Protein AF-A0A8T5KS08-F1 (afdb_monomer_lite)

Sequence (107 aa):
MDGLDKLGEEDYILFDGFKIVLFGWYGGEWNGDVSFGNTPKEVVLNMSRGSWSPEENGNPTEYMAGVQYRSFQEHTSLYHDEESFLQLLIKDDSLKIYKWEWEPEHK

pLDDT: mean 86.85, std 11.34, range [49.25, 97.94]

Secondary structure (DSSP, 8-state):
--SGGG--HHHHHHHHT-SEEEEEEETTEEEEEEEEESSHHHHHHHHHHT-SSTTTTT-HHHHHHHHHHHHH---S---SSHHHHHHHHHHTTSEEEEEE-------

Foldseek 3Di:
DQPCVPDDPVNVVVQVVFQWKKFFDDPNHGPPDIFTHNDLVRRLQSVQCPDPDPVSRSPSVVVLQVVCCVPPVDNDDPDPDSVRSVVVCCVVVRIPTPHHRHDDDDD

Radius of gyration: 13.94 Å; chains: 1; bounding box: 32×42×36 Å

Structure (mmCIF, N/CA/C/O backbone):
data_AF-A0A8T5KS08-F1
#
_entry.id   AF-A0A8T5KS08-F1
#
loop_
_atom_site.group_PDB
_atom_site.id
_atom_site.type_symbol
_atom_site.label_atom_id
_atom_site.label_alt_id
_atom_site.label_comp_id
_atom_site.label_asym_id
_atom_site.label_entity_id
_atom_site.label_seq_id
_atom_site.pdbx_PDB_ins_code
_atom_site.Cartn_x
_atom_site.Cartn_y
_atom_site.Cartn_z
_atom_site.occupancy
_atom_site.B_iso_or_equiv
_atom_site.auth_seq_id
_atom_site.auth_comp_id
_atom_site.auth_asym_id
_atom_site.auth_atom_id
_atom_site.pdbx_PDB_model_num
ATOM 1 N N . MET A 1 1 ? -3.882 -13.620 -19.370 1.00 51.69 1 MET A N 1
ATOM 2 C CA . MET A 1 1 ? -3.631 -14.470 -18.192 1.00 51.69 1 MET A CA 1
ATOM 3 C C . MET A 1 1 ? -3.202 -13.499 -17.116 1.00 51.69 1 MET A C 1
ATOM 5 O O . MET A 1 1 ? -2.324 -12.701 -17.399 1.00 51.69 1 MET A O 1
ATOM 9 N N . ASP A 1 2 ? -3.922 -13.427 -16.002 1.00 64.62 2 ASP A N 1
ATOM 10 C CA . ASP A 1 2 ? -3.768 -12.379 -14.978 1.00 64.62 2 ASP A CA 1
ATOM 11 C C . ASP A 1 2 ? -2.568 -12.608 -14.041 1.00 64.62 2 ASP A C 1
ATOM 13 O O . ASP A 1 2 ? -2.341 -11.803 -13.145 1.00 64.62 2 ASP A O 1
ATOM 17 N N . GLY A 1 3 ? -1.780 -13.663 -14.282 1.00 63.22 3 GLY A N 1
ATOM 18 C CA . GLY A 1 3 ? -0.529 -13.979 -13.595 1.00 63.22 3 GLY A CA 1
ATOM 19 C C . GLY A 1 3 ? -0.714 -14.729 -12.277 1.00 63.22 3 GLY A C 1
ATOM 20 O O . GLY A 1 3 ? 0.265 -15.251 -11.747 1.00 63.22 3 GLY A O 1
ATOM 21 N N . LEU A 1 4 ? -1.945 -14.815 -11.763 1.00 71.38 4 LEU A N 1
ATOM 22 C CA . LEU A 1 4 ? -2.265 -15.450 -10.480 1.00 71.38 4 LEU A CA 1
ATOM 23 C C . LEU A 1 4 ? -2.057 -16.968 -10.490 1.00 71.38 4 LEU A C 1
ATOM 25 O O . LEU A 1 4 ? -1.961 -17.586 -9.437 1.00 71.38 4 LEU A O 1
ATOM 29 N N . ASP A 1 5 ? -1.916 -17.560 -11.675 1.00 74.81 5 ASP A N 1
ATOM 30 C CA . ASP A 1 5 ? -1.541 -18.955 -11.893 1.00 74.81 5 ASP A CA 1
ATOM 31 C C . ASP A 1 5 ? -0.150 -19.319 -11.342 1.00 74.81 5 ASP A C 1
ATOM 33 O O . ASP A 1 5 ? 0.175 -20.502 -11.244 1.00 74.81 5 ASP A O 1
ATOM 37 N N . LYS A 1 6 ? 0.665 -18.325 -10.959 1.00 75.38 6 LYS A N 1
ATOM 38 C CA . LYS A 1 6 ? 1.979 -18.537 -10.333 1.00 75.38 6 LYS A CA 1
ATOM 39 C C . LYS A 1 6 ? 1.925 -18.681 -8.806 1.00 75.38 6 LYS A C 1
ATOM 41 O O . LYS A 1 6 ? 2.966 -18.967 -8.221 1.00 75.38 6 LYS A O 1
ATOM 46 N N . LEU A 1 7 ? 0.771 -18.458 -8.171 1.00 81.25 7 LEU A N 1
ATOM 47 C CA . LEU A 1 7 ? 0.615 -18.610 -6.721 1.00 81.25 7 LEU A CA 1
ATOM 48 C C . LEU A 1 7 ? 0.530 -20.093 -6.337 1.00 81.25 7 LEU A C 1
ATOM 50 O O . LEU A 1 7 ? -0.198 -20.872 -6.957 1.00 81.25 7 LEU A O 1
ATOM 54 N N . GLY A 1 8 ? 1.281 -20.482 -5.309 1.00 84.75 8 GLY A N 1
ATOM 55 C CA . GLY A 1 8 ? 1.237 -21.814 -4.713 1.00 84.75 8 GLY A CA 1
ATOM 56 C C . GLY A 1 8 ? 0.259 -21.893 -3.539 1.00 84.75 8 GLY A C 1
ATOM 57 O O . GLY A 1 8 ? -0.184 -20.882 -3.004 1.00 84.75 8 GLY A O 1
ATOM 58 N N . GLU A 1 9 ? -0.053 -23.110 -3.089 1.00 83.69 9 GLU A N 1
ATOM 59 C CA . GLU A 1 9 ? -0.921 -23.350 -1.920 1.00 83.69 9 GLU A CA 1
ATOM 60 C C . GLU A 1 9 ? -0.429 -22.617 -0.654 1.00 83.69 9 GLU A C 1
ATOM 62 O O . GLU A 1 9 ? -1.232 -22.091 0.115 1.00 83.69 9 GLU A O 1
ATOM 67 N N . GLU A 1 10 ? 0.891 -22.513 -0.476 1.00 84.06 10 GLU A N 1
ATOM 68 C CA . GLU A 1 10 ? 1.518 -21.810 0.651 1.00 84.06 10 GLU A CA 1
ATOM 69 C C . GLU A 1 10 ? 1.202 -20.305 0.671 1.00 84.06 10 GLU A C 1
ATOM 71 O O . GLU A 1 10 ? 1.015 -19.736 1.748 1.00 84.06 10 GLU A O 1
ATOM 76 N N . ASP A 1 11 ? 1.076 -19.672 -0.501 1.00 84.19 11 ASP A N 1
ATOM 77 C CA . ASP A 1 11 ? 0.732 -18.252 -0.612 1.00 84.19 11 ASP A CA 1
ATOM 78 C C . ASP A 1 11 ? -0.700 -18.004 -0.125 1.00 84.19 11 ASP A C 1
ATOM 80 O O . ASP A 1 11 ? -0.955 -17.083 0.651 1.00 84.19 11 ASP A O 1
ATOM 84 N N . TYR A 1 12 ? -1.637 -18.880 -0.499 1.00 82.31 12 TYR A N 1
ATOM 85 C CA . TYR A 1 12 ? -3.027 -18.793 -0.046 1.00 82.31 12 TYR A CA 1
ATOM 86 C C . TYR A 1 12 ? -3.150 -18.959 1.475 1.00 82.31 12 TYR A C 1
ATOM 88 O O . TYR A 1 12 ? -3.873 -18.195 2.115 1.00 82.31 12 TYR A O 1
ATOM 96 N N . ILE A 1 13 ? -2.392 -19.890 2.068 1.00 85.31 13 ILE A N 1
ATOM 97 C CA . ILE A 1 13 ? -2.346 -20.079 3.528 1.00 85.31 13 ILE A CA 1
ATOM 98 C C . ILE A 1 13 ? -1.806 -18.823 4.226 1.00 85.31 13 ILE A C 1
ATOM 100 O O . ILE A 1 13 ? -2.323 -18.425 5.272 1.00 85.31 13 ILE A O 1
ATOM 104 N N . LEU A 1 14 ? -0.783 -18.175 3.657 1.00 85.88 14 LEU A N 1
ATOM 105 C CA . LEU A 1 14 ? -0.273 -16.907 4.178 1.00 85.88 14 LEU A CA 1
ATOM 106 C C . LEU A 1 14 ? -1.356 -15.818 4.142 1.00 85.88 14 LEU A C 1
ATOM 108 O O . LEU A 1 14 ? -1.530 -15.096 5.125 1.00 85.88 14 LEU A O 1
ATOM 112 N N . PHE A 1 15 ? -2.098 -15.708 3.037 1.00 90.06 15 PHE A N 1
ATOM 113 C CA . PHE A 1 15 ? -3.133 -14.686 2.842 1.00 90.06 15 PHE A CA 1
ATOM 114 C C . PHE A 1 15 ? -4.310 -14.826 3.812 1.00 90.06 15 PHE A C 1
ATOM 116 O O . PHE A 1 15 ? -4.881 -13.817 4.236 1.00 90.06 15 PHE A O 1
ATOM 123 N N . ASP A 1 16 ? -4.642 -16.048 4.229 1.00 89.62 16 ASP A N 1
ATOM 124 C CA . ASP A 1 16 ? -5.681 -16.293 5.234 1.00 89.62 16 ASP A CA 1
ATOM 125 C C . ASP A 1 16 ? -5.351 -15.666 6.597 1.00 89.62 16 ASP A C 1
ATOM 127 O O . ASP A 1 16 ? -6.261 -15.275 7.331 1.00 89.62 16 ASP A O 1
ATOM 131 N N . GLY A 1 17 ? -4.063 -15.486 6.908 1.00 93.69 17 GLY A N 1
ATOM 132 C CA . GLY A 1 17 ? -3.593 -14.842 8.136 1.00 93.69 17 GLY A CA 1
ATOM 133 C C . GLY A 1 17 ? -3.802 -13.324 8.203 1.00 93.69 17 GLY A C 1
ATOM 134 O O . GLY A 1 17 ? -3.561 -12.735 9.259 1.00 93.69 17 GLY A O 1
ATOM 135 N N . PHE A 1 18 ? -4.243 -12.684 7.113 1.00 96.06 18 PHE A N 1
ATOM 136 C CA . PHE A 1 18 ? -4.397 -11.231 7.023 1.00 96.06 18 PHE A CA 1
ATOM 137 C C . PHE A 1 18 ? -5.815 -10.821 6.630 1.00 96.06 18 PHE A C 1
ATOM 139 O O . PHE A 1 18 ? -6.483 -11.497 5.848 1.00 96.06 18 PHE A O 1
ATOM 146 N N . LYS A 1 19 ? -6.278 -9.680 7.152 1.00 96.94 19 LYS A N 1
ATOM 147 C CA . LYS A 1 19 ? -7.585 -9.102 6.785 1.00 96.94 19 LYS A CA 1
ATOM 148 C C . LYS A 1 19 ? -7.567 -8.367 5.447 1.00 96.94 19 LYS A C 1
ATOM 150 O O . LYS A 1 19 ? -8.603 -8.266 4.797 1.00 96.94 19 LYS A O 1
ATOM 155 N N . ILE A 1 20 ? -6.422 -7.820 5.053 1.00 97.94 20 ILE A N 1
ATOM 156 C CA . ILE A 1 20 ? -6.247 -7.059 3.816 1.00 97.94 20 ILE A CA 1
ATOM 157 C C . ILE A 1 20 ? -5.118 -7.699 3.016 1.00 97.94 20 ILE A C 1
ATOM 159 O O . ILE A 1 20 ? -4.026 -7.905 3.549 1.00 97.94 20 ILE A O 1
ATOM 163 N N . VAL A 1 21 ? -5.384 -7.995 1.744 1.00 96.56 21 VAL A N 1
ATOM 164 C CA . VAL A 1 21 ? -4.417 -8.523 0.776 1.00 96.56 21 VAL A CA 1
ATOM 165 C C . VAL A 1 21 ? -4.679 -7.868 -0.580 1.00 96.56 21 VAL A C 1
ATOM 167 O O . VAL A 1 21 ? -5.785 -7.953 -1.127 1.00 96.56 21 VAL A O 1
ATOM 170 N N . LEU A 1 22 ? -3.655 -7.210 -1.114 1.00 96.19 22 LEU A N 1
ATOM 171 C CA . LEU A 1 22 ? -3.679 -6.436 -2.350 1.00 96.19 22 LEU A CA 1
ATOM 172 C C . LEU A 1 22 ? -2.586 -6.936 -3.297 1.00 96.19 22 LEU A C 1
ATOM 174 O O . LEU A 1 22 ? -1.472 -7.227 -2.863 1.00 96.19 22 LEU A O 1
ATOM 178 N N . PHE A 1 23 ? -2.891 -7.006 -4.588 1.00 94.38 23 PHE A N 1
ATOM 179 C CA . PHE A 1 23 ? -1.947 -7.408 -5.631 1.00 94.38 23 PHE A CA 1
ATOM 180 C C . PHE A 1 23 ? -1.506 -6.207 -6.459 1.00 94.38 23 PHE A C 1
ATOM 182 O O . PHE A 1 23 ? -2.352 -5.453 -6.940 1.00 94.38 23 PHE A O 1
ATOM 189 N N . GLY A 1 24 ? -0.196 -6.060 -6.657 1.00 92.69 24 GLY A N 1
ATOM 190 C CA . GLY A 1 24 ? 0.388 -5.018 -7.497 1.00 92.69 24 GLY A CA 1
ATOM 191 C C . GLY A 1 24 ? 0.058 -5.222 -8.969 1.00 92.69 24 GLY A C 1
ATOM 192 O O . GLY A 1 24 ? 0.186 -6.321 -9.509 1.00 92.69 24 GLY A O 1
ATOM 193 N N . TRP A 1 25 ? -0.398 -4.169 -9.634 1.00 90.81 25 TRP A N 1
ATOM 194 C CA . TRP A 1 25 ? -0.773 -4.213 -11.041 1.00 90.81 25 TRP A CA 1
ATOM 195 C C . TRP A 1 25 ? -0.035 -3.141 -11.830 1.00 90.81 25 TRP A C 1
ATOM 197 O O . TRP A 1 25 ? 0.110 -2.000 -11.399 1.00 90.81 25 TRP A O 1
ATOM 207 N N . TYR A 1 26 ? 0.445 -3.522 -13.010 1.00 85.00 26 TYR A N 1
ATOM 208 C CA . TYR A 1 26 ? 1.098 -2.611 -13.940 1.00 85.00 26 TYR A CA 1
ATOM 209 C C . TYR A 1 26 ? 0.780 -3.036 -15.369 1.00 85.00 26 TYR A C 1
ATOM 211 O O . TYR A 1 26 ? 0.843 -4.215 -15.693 1.00 85.00 26 TYR A O 1
ATOM 219 N N . GLY A 1 27 ? 0.398 -2.094 -16.235 1.00 84.25 27 GLY A N 1
ATOM 220 C CA . GLY A 1 27 ? 0.146 -2.397 -17.650 1.00 84.25 27 GLY A CA 1
ATOM 221 C C . GLY A 1 27 ? -0.989 -3.399 -17.913 1.00 84.25 27 GLY A C 1
ATOM 222 O O . GLY A 1 27 ? -1.029 -3.999 -18.984 1.00 84.25 27 GLY A O 1
ATOM 223 N N . GLY A 1 28 ? -1.917 -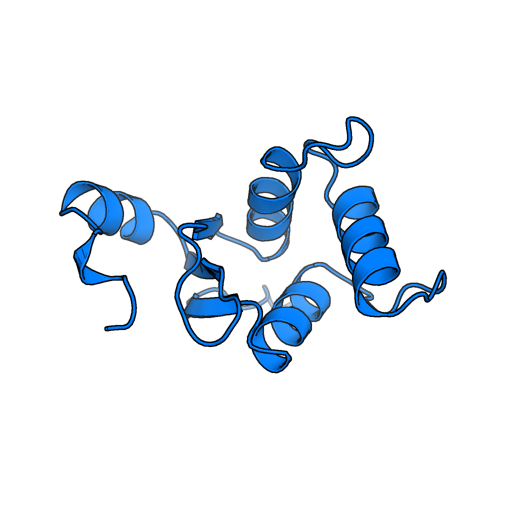3.582 -16.967 1.00 84.25 28 GLY A N 1
ATOM 224 C CA . GLY A 1 28 ? -3.019 -4.538 -17.104 1.00 84.25 28 GLY A CA 1
ATOM 225 C C . GLY A 1 28 ? -2.655 -5.987 -16.755 1.00 84.25 28 GLY A C 1
ATOM 226 O O . GLY A 1 28 ? -3.412 -6.896 -17.102 1.00 84.25 28 GLY A O 1
ATOM 227 N N . GLU A 1 29 ? -1.540 -6.206 -16.060 1.00 88.75 29 GLU A N 1
ATOM 228 C CA . GLU A 1 29 ? -1.118 -7.510 -15.551 1.00 88.75 29 GLU A CA 1
ATOM 229 C C . GLU A 1 29 ? -0.641 -7.428 -14.094 1.00 88.75 29 GLU A C 1
ATOM 231 O O . GLU A 1 29 ? -0.238 -6.366 -13.611 1.00 88.75 29 GLU A O 1
ATOM 236 N N . TRP A 1 30 ? -0.700 -8.560 -13.386 1.00 89.50 30 TRP A N 1
ATOM 237 C CA . TRP A 1 30 ? -0.094 -8.680 -12.063 1.00 89.50 30 TRP A CA 1
ATOM 238 C C . TRP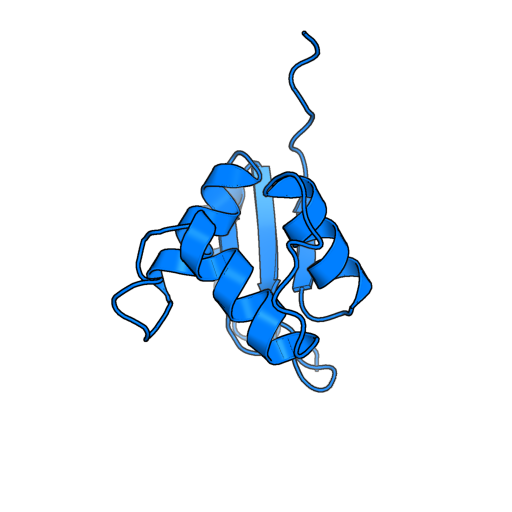 A 1 30 ? 1.428 -8.594 -12.181 1.00 89.50 30 TRP A C 1
ATOM 240 O O . TRP A 1 30 ? 2.046 -9.333 -12.953 1.00 89.50 30 TRP A O 1
ATOM 250 N N . ASN A 1 31 ? 2.034 -7.711 -11.390 1.00 87.94 31 ASN A N 1
ATOM 251 C CA . ASN A 1 31 ? 3.471 -7.448 -11.440 1.00 87.94 31 ASN A CA 1
ATOM 252 C C . ASN A 1 31 ? 4.300 -8.367 -10.515 1.00 87.94 31 ASN A C 1
ATOM 254 O O . ASN A 1 31 ? 5.525 -8.269 -10.508 1.00 87.94 31 ASN A O 1
ATOM 258 N N . GLY A 1 32 ? 3.654 -9.267 -9.765 1.00 87.69 32 GLY A N 1
ATOM 259 C CA . GLY A 1 32 ? 4.302 -10.155 -8.795 1.00 87.69 32 GLY A CA 1
ATOM 260 C C . GLY A 1 32 ? 4.303 -9.628 -7.357 1.00 87.69 32 GLY A C 1
ATOM 261 O O . GLY A 1 32 ? 4.569 -10.401 -6.439 1.00 87.69 32 GLY A O 1
ATOM 262 N N . ASP A 1 33 ? 3.963 -8.357 -7.139 1.00 90.19 33 ASP A N 1
ATOM 263 C CA . ASP A 1 33 ? 3.917 -7.774 -5.803 1.00 90.19 33 ASP A CA 1
ATOM 264 C C . ASP A 1 33 ? 2.622 -8.161 -5.086 1.00 90.19 33 ASP A C 1
ATOM 266 O O . ASP A 1 33 ? 1.525 -8.166 -5.662 1.00 90.19 33 ASP A O 1
ATOM 270 N N . VAL A 1 34 ? 2.755 -8.453 -3.793 1.00 92.94 34 VAL A N 1
ATOM 271 C CA . VAL A 1 34 ? 1.637 -8.704 -2.884 1.00 92.94 34 VAL A CA 1
ATOM 272 C C . VAL A 1 34 ? 1.855 -7.892 -1.618 1.00 92.94 34 VAL A C 1
ATOM 274 O O . VAL A 1 34 ? 2.920 -7.954 -1.005 1.00 92.94 34 VAL A O 1
ATOM 277 N N . SER A 1 35 ? 0.839 -7.135 -1.219 1.00 94.88 35 SER A N 1
ATOM 278 C CA . SER A 1 35 ? 0.855 -6.304 -0.019 1.00 94.88 35 SER A CA 1
ATOM 279 C C . SER A 1 35 ? -0.260 -6.716 0.921 1.00 94.88 35 SER A C 1
ATOM 281 O O . SER A 1 35 ? -1.410 -6.846 0.507 1.00 94.88 35 SER A O 1
ATOM 283 N N . PHE A 1 36 ? 0.065 -6.940 2.190 1.00 96.12 36 PHE A N 1
ATOM 284 C CA . PHE A 1 36 ? -0.877 -7.522 3.144 1.00 96.12 36 PHE A CA 1
ATOM 285 C C . PHE A 1 36 ? -0.709 -6.974 4.562 1.00 96.12 36 PHE A C 1
ATOM 287 O O . PHE A 1 36 ? 0.354 -6.478 4.939 1.00 96.12 36 PHE A O 1
ATOM 294 N N . GLY A 1 37 ? -1.777 -7.071 5.353 1.00 96.81 37 GLY A N 1
ATOM 295 C CA . GLY A 1 37 ? -1.827 -6.599 6.735 1.00 96.81 37 GLY A CA 1
ATOM 296 C C . GLY A 1 37 ? -3.219 -6.741 7.350 1.00 96.81 37 GLY A C 1
ATOM 297 O O . GLY A 1 37 ? -4.196 -7.037 6.665 1.00 96.81 37 GLY A O 1
ATOM 298 N N . ASN A 1 38 ? -3.332 -6.530 8.661 1.00 97.00 38 ASN A N 1
ATOM 299 C CA . ASN A 1 38 ? -4.615 -6.540 9.370 1.00 97.00 38 ASN A CA 1
ATOM 300 C C . ASN A 1 38 ? -5.253 -5.156 9.493 1.00 97.00 38 ASN A C 1
ATOM 302 O O . ASN A 1 38 ? -6.393 -5.061 9.937 1.00 97.00 38 ASN A O 1
ATOM 306 N N . THR A 1 39 ? -4.528 -4.103 9.113 1.00 96.94 39 THR A N 1
ATOM 307 C CA . THR A 1 39 ? -4.996 -2.714 9.037 1.00 96.94 39 THR A CA 1
ATOM 308 C C . THR A 1 39 ? -4.359 -2.026 7.824 1.00 96.94 39 THR A C 1
ATOM 310 O O . THR A 1 39 ? -3.287 -2.465 7.391 1.00 96.94 39 THR A O 1
ATOM 313 N N . PRO A 1 40 ? -4.931 -0.922 7.304 1.00 96.75 40 PRO A N 1
ATOM 314 C CA . PRO A 1 40 ? -4.307 -0.143 6.231 1.00 96.75 40 PRO A CA 1
ATOM 315 C C . PRO A 1 40 ? -2.865 0.268 6.550 1.00 96.75 40 PRO A C 1
ATOM 317 O O . PRO A 1 40 ? -1.969 0.133 5.721 1.00 96.75 40 PRO A O 1
ATOM 320 N N . LYS A 1 41 ? -2.610 0.661 7.803 1.00 95.75 41 LYS A N 1
ATOM 321 C CA . LYS A 1 41 ? -1.272 1.010 8.287 1.00 95.75 41 LYS A CA 1
ATOM 322 C C . LYS A 1 41 ? -0.266 -0.135 8.158 1.00 95.75 41 LYS A C 1
ATOM 324 O O . LYS A 1 41 ? 0.878 0.088 7.769 1.00 95.75 41 LYS A O 1
ATOM 329 N N . GLU A 1 42 ? -0.670 -1.358 8.493 1.00 97.00 42 GLU A N 1
ATOM 330 C CA . GLU A 1 42 ? 0.199 -2.531 8.355 1.00 97.00 42 GLU A CA 1
ATOM 331 C C . GLU A 1 42 ? 0.487 -2.867 6.892 1.00 97.00 42 GLU A C 1
ATOM 333 O O . GLU A 1 42 ? 1.621 -3.216 6.574 1.00 97.00 42 GLU A O 1
ATOM 338 N N . VAL A 1 43 ? -0.501 -2.706 6.007 1.00 97.25 43 VAL A N 1
ATOM 339 C CA . VAL A 1 43 ? -0.317 -2.911 4.564 1.00 97.25 43 VAL A CA 1
ATOM 340 C C . VAL A 1 43 ? 0.703 -1.916 4.014 1.00 97.25 43 VAL A C 1
ATOM 342 O O . VAL A 1 43 ? 1.658 -2.323 3.359 1.00 97.25 43 VAL A O 1
ATOM 345 N N . VAL A 1 44 ? 0.579 -0.624 4.333 1.00 96.12 44 VAL A N 1
ATOM 346 C CA . VAL A 1 44 ? 1.544 0.386 3.862 1.00 96.12 44 VAL A CA 1
ATOM 347 C C . VAL A 1 44 ? 2.932 0.170 4.475 1.00 96.12 44 VAL A C 1
ATOM 349 O O . VAL A 1 44 ? 3.942 0.379 3.806 1.00 96.12 44 VAL A O 1
ATOM 352 N N . LEU A 1 45 ? 3.022 -0.315 5.717 1.00 96.88 45 LEU A N 1
ATOM 353 C CA . LEU A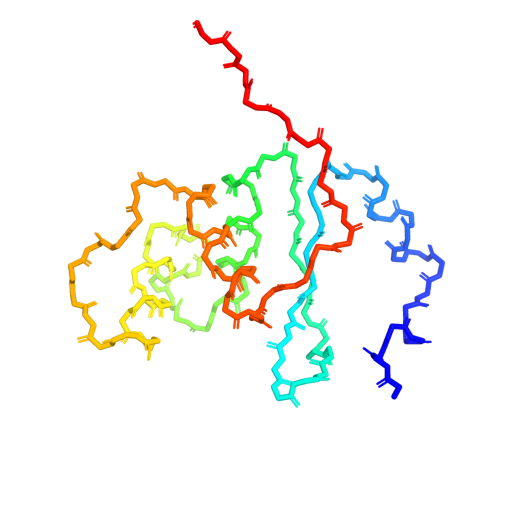 1 45 ? 4.300 -0.730 6.305 1.00 96.88 45 LEU A CA 1
ATOM 354 C C . LEU A 1 45 ? 4.914 -1.943 5.593 1.00 96.88 45 LEU A C 1
ATOM 356 O O . LEU A 1 45 ? 6.134 -2.017 5.448 1.00 96.88 45 LEU A O 1
ATOM 360 N N . ASN A 1 46 ? 4.099 -2.904 5.163 1.00 96.38 46 ASN A N 1
ATOM 361 C CA . AS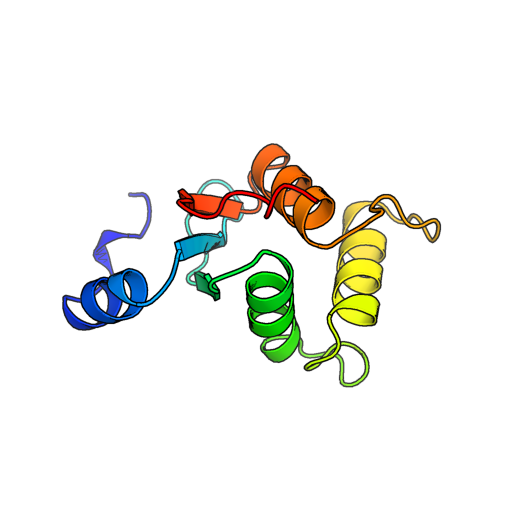N A 1 46 ? 4.561 -4.020 4.348 1.00 96.38 46 ASN A CA 1
ATOM 362 C C . ASN A 1 46 ? 5.100 -3.521 2.994 1.00 96.38 46 ASN A C 1
ATOM 364 O O . ASN A 1 46 ? 6.226 -3.866 2.640 1.00 96.38 46 ASN A O 1
ATOM 368 N N . MET A 1 47 ? 4.365 -2.634 2.315 1.00 95.56 47 MET A N 1
ATOM 369 C CA . MET A 1 47 ? 4.794 -2.007 1.058 1.00 95.56 47 MET A CA 1
ATOM 370 C C . MET A 1 47 ? 6.108 -1.236 1.213 1.00 95.56 47 MET A C 1
ATOM 372 O O . MET A 1 47 ? 7.028 -1.398 0.411 1.00 95.56 47 MET A O 1
ATOM 376 N N . SER A 1 48 ? 6.231 -0.426 2.270 1.00 95.50 48 SER A N 1
ATOM 377 C CA . SER A 1 48 ? 7.399 0.435 2.466 1.00 95.50 48 SER A CA 1
ATOM 378 C C . SER A 1 48 ? 8.683 -0.360 2.677 1.00 95.50 48 SER A C 1
ATOM 380 O O . SER A 1 48 ? 9.739 0.056 2.215 1.00 95.50 48 SER A O 1
ATOM 382 N N . ARG A 1 49 ? 8.624 -1.546 3.295 1.00 94.50 49 ARG A N 1
ATOM 383 C CA . ARG A 1 49 ? 9.790 -2.439 3.456 1.00 94.50 49 ARG A CA 1
ATOM 384 C C . ARG A 1 49 ? 10.354 -2.956 2.130 1.00 94.50 49 ARG A C 1
ATOM 386 O O . ARG A 1 49 ? 11.525 -3.327 2.085 1.00 94.50 49 ARG A O 1
ATOM 393 N N . GLY A 1 50 ? 9.546 -2.967 1.070 1.00 88.25 50 GLY A N 1
ATOM 394 C CA . GLY A 1 50 ? 9.980 -3.288 -0.289 1.00 88.25 50 GLY A CA 1
ATOM 395 C C . GLY A 1 50 ? 10.638 -2.119 -1.028 1.00 88.25 50 GLY A C 1
ATOM 396 O O . GLY A 1 50 ? 11.153 -2.320 -2.126 1.00 88.25 50 GLY A O 1
ATOM 397 N N . SER A 1 51 ? 10.642 -0.903 -0.463 1.00 91.25 51 SER A N 1
ATOM 398 C CA . SER A 1 51 ? 11.225 0.256 -1.144 1.00 91.25 51 SER A CA 1
ATOM 399 C C . SER A 1 51 ? 12.751 0.175 -1.220 1.00 91.25 51 SER A C 1
ATOM 401 O O . SER A 1 51 ? 13.438 -0.220 -0.276 1.00 91.25 51 SER A O 1
ATOM 403 N N . TRP A 1 52 ? 13.282 0.594 -2.368 1.00 90.19 52 TRP A N 1
ATOM 404 C CA . TRP A 1 52 ? 14.712 0.708 -2.646 1.00 90.19 52 TRP A CA 1
ATOM 405 C C . TRP A 1 52 ? 15.320 2.006 -2.097 1.00 90.19 52 TRP A C 1
ATOM 407 O O . TRP A 1 52 ? 16.539 2.083 -1.946 1.00 90.19 52 TRP A O 1
ATOM 417 N N . SER A 1 53 ? 14.494 3.018 -1.796 1.00 92.00 53 SER A N 1
ATOM 418 C CA . SER A 1 53 ? 14.946 4.241 -1.127 1.00 92.00 53 SER A CA 1
ATOM 419 C C . SER A 1 53 ? 15.152 3.958 0.366 1.00 92.00 53 SER A C 1
ATOM 421 O O . SER A 1 53 ? 14.220 3.495 1.028 1.00 92.00 53 SER A O 1
ATOM 423 N N . PRO A 1 54 ? 16.346 4.240 0.923 1.00 94.50 54 PRO A N 1
ATOM 424 C CA . PRO A 1 54 ? 16.610 4.074 2.351 1.00 94.50 54 PRO A CA 1
ATOM 425 C C . PRO A 1 54 ? 15.686 4.896 3.255 1.00 94.50 54 PRO A C 1
ATOM 427 O O . PRO A 1 54 ? 15.390 4.474 4.368 1.00 94.50 54 PRO A O 1
ATOM 430 N N . GLU A 1 55 ? 15.240 6.062 2.789 1.00 91.69 55 GLU A N 1
ATOM 431 C CA . GLU A 1 55 ? 14.352 6.967 3.519 1.00 91.69 55 GLU A CA 1
ATOM 432 C C . GLU A 1 55 ? 12.919 6.423 3.601 1.00 91.69 55 GLU A C 1
ATOM 434 O O . GLU A 1 55 ? 12.240 6.599 4.614 1.00 91.69 55 GLU A O 1
ATOM 439 N N . GLU A 1 56 ? 12.483 5.731 2.547 1.00 92.69 56 GLU A N 1
ATOM 440 C CA . GLU A 1 56 ? 11.174 5.084 2.464 1.00 92.69 56 GLU A CA 1
ATOM 441 C C . GLU A 1 56 ? 11.159 3.697 3.120 1.00 92.69 56 GLU A C 1
ATOM 443 O O . GLU A 1 56 ? 10.109 3.254 3.588 1.00 92.69 56 GLU A O 1
ATOM 448 N N . ASN A 1 57 ? 12.293 2.987 3.151 1.00 95.00 57 ASN A N 1
ATOM 449 C CA . ASN A 1 57 ? 12.320 1.591 3.574 1.00 95.00 57 ASN A CA 1
ATOM 450 C C . ASN A 1 57 ? 11.881 1.419 5.037 1.00 95.00 57 ASN A C 1
ATOM 452 O O . ASN A 1 57 ? 12.555 1.845 5.974 1.00 95.00 57 ASN A O 1
ATOM 456 N N . GLY A 1 58 ? 10.727 0.777 5.236 1.00 93.62 58 GLY A N 1
ATOM 457 C CA . GLY A 1 58 ? 10.128 0.600 6.558 1.00 93.62 58 GLY A CA 1
ATOM 458 C C . GLY A 1 58 ? 9.533 1.880 7.158 1.00 93.62 58 GLY A C 1
ATOM 459 O O . GLY A 1 58 ? 9.135 1.862 8.324 1.00 93.62 58 GLY A O 1
ATOM 460 N N . ASN A 1 59 ? 9.429 2.962 6.381 1.00 93.75 59 ASN A N 1
ATOM 461 C CA . ASN A 1 59 ? 8.819 4.226 6.774 1.00 93.75 59 ASN A CA 1
ATOM 462 C C . ASN A 1 59 ? 7.565 4.507 5.921 1.00 93.75 59 ASN A C 1
ATOM 464 O O . ASN A 1 59 ? 7.677 5.036 4.815 1.00 93.75 59 ASN A O 1
ATOM 468 N N . PRO A 1 60 ? 6.356 4.167 6.415 1.00 92.69 60 PRO A N 1
ATOM 469 C CA . PRO A 1 60 ? 5.101 4.368 5.685 1.00 92.69 60 PRO A CA 1
ATOM 470 C C . PRO A 1 60 ? 4.886 5.803 5.195 1.00 92.69 60 PRO A C 1
ATOM 472 O O . PRO A 1 60 ? 4.450 6.003 4.066 1.00 92.69 60 PRO A O 1
ATOM 475 N N . THR A 1 61 ? 5.213 6.798 6.021 1.00 90.56 61 THR A N 1
ATOM 476 C CA . THR A 1 61 ? 4.981 8.212 5.703 1.00 90.56 61 THR A CA 1
ATOM 477 C C . THR A 1 61 ? 5.829 8.665 4.520 1.00 90.56 61 THR A C 1
ATOM 479 O O . THR A 1 61 ? 5.295 9.221 3.561 1.00 90.56 61 THR A O 1
ATOM 482 N N . GLU A 1 62 ? 7.135 8.390 4.560 1.00 91.25 62 GLU A N 1
ATOM 483 C CA . GLU A 1 62 ? 8.049 8.743 3.465 1.00 91.25 62 GLU A CA 1
ATOM 484 C C . GLU A 1 62 ? 7.736 7.934 2.204 1.00 91.25 62 GLU A C 1
ATOM 486 O O . GLU A 1 62 ? 7.739 8.478 1.103 1.00 91.25 62 GLU A O 1
ATOM 491 N N . TYR A 1 63 ? 7.371 6.656 2.355 1.00 92.50 63 TYR A N 1
ATOM 492 C CA . TYR A 1 63 ? 6.955 5.818 1.233 1.00 92.50 63 TYR A CA 1
ATOM 493 C C . TYR A 1 63 ? 5.735 6.386 0.497 1.00 92.50 63 TYR A C 1
ATOM 495 O O . TYR A 1 63 ? 5.770 6.536 -0.726 1.00 92.50 63 TYR A O 1
ATOM 503 N N . MET A 1 64 ? 4.670 6.749 1.221 1.00 91.12 64 MET A N 1
ATOM 504 C CA . MET A 1 64 ? 3.476 7.355 0.620 1.00 91.12 64 MET A CA 1
ATOM 505 C C . MET A 1 64 ? 3.810 8.674 -0.087 1.00 91.12 64 MET A C 1
ATOM 507 O O . MET A 1 64 ? 3.365 8.890 -1.216 1.00 91.12 64 MET A O 1
ATOM 511 N N . ALA A 1 65 ? 4.635 9.525 0.535 1.00 87.62 65 ALA A N 1
ATOM 512 C CA . ALA A 1 65 ? 5.086 10.780 -0.064 1.00 87.62 65 ALA A CA 1
ATOM 513 C C . ALA A 1 65 ? 5.890 10.544 -1.355 1.00 87.62 65 ALA A C 1
ATOM 515 O O . ALA A 1 65 ? 5.663 11.212 -2.367 1.00 87.62 65 ALA A O 1
ATOM 516 N N . GLY A 1 66 ? 6.784 9.555 -1.351 1.00 89.19 66 GLY A N 1
ATOM 517 C CA . GLY A 1 66 ? 7.574 9.165 -2.511 1.00 89.19 66 GLY A CA 1
ATOM 518 C C . GLY A 1 66 ? 6.725 8.618 -3.657 1.00 89.19 66 GLY A C 1
ATOM 519 O O . GLY A 1 66 ? 6.909 9.027 -4.806 1.00 89.19 66 GLY A O 1
ATOM 520 N N . VAL A 1 67 ? 5.762 7.733 -3.366 1.00 87.81 67 VAL A N 1
ATOM 521 C CA . VAL A 1 67 ? 4.805 7.222 -4.366 1.00 87.81 67 VAL A CA 1
ATOM 522 C C . VAL A 1 67 ? 4.021 8.374 -4.976 1.00 87.81 67 VAL A C 1
ATOM 524 O O . VAL A 1 67 ? 3.928 8.479 -6.196 1.00 87.81 67 VAL A O 1
ATOM 527 N N . GLN A 1 68 ? 3.523 9.282 -4.145 1.00 82.00 68 GLN A N 1
ATOM 528 C CA . GLN A 1 68 ? 2.758 10.417 -4.623 1.00 82.00 68 GLN A CA 1
ATOM 529 C C . GLN A 1 68 ? 3.574 11.337 -5.534 1.00 82.00 68 GLN A C 1
ATOM 531 O O . GLN A 1 68 ? 3.107 11.722 -6.607 1.00 82.00 68 GLN A O 1
ATOM 536 N N . TYR A 1 69 ? 4.802 11.661 -5.131 1.00 83.88 69 TYR A N 1
ATOM 537 C CA . TYR A 1 69 ? 5.695 12.481 -5.937 1.00 83.88 69 TYR A CA 1
ATOM 538 C C . TYR A 1 69 ? 5.962 11.833 -7.301 1.00 83.88 69 TYR A C 1
ATOM 540 O O . TYR A 1 69 ? 5.903 12.503 -8.332 1.00 83.88 69 TYR A O 1
ATOM 548 N N . ARG A 1 70 ? 6.193 10.514 -7.329 1.00 84.25 70 ARG A N 1
ATOM 549 C CA . ARG A 1 70 ? 6.421 9.766 -8.573 1.00 84.25 70 ARG A CA 1
ATOM 550 C C . ARG A 1 70 ? 5.190 9.745 -9.479 1.00 84.25 70 ARG A C 1
ATOM 552 O O . ARG A 1 70 ? 5.345 9.969 -10.678 1.00 84.25 70 ARG A O 1
ATOM 559 N N . SER A 1 71 ? 4.001 9.517 -8.924 1.00 76.12 71 SER A N 1
ATOM 560 C CA . SER A 1 71 ? 2.767 9.360 -9.705 1.00 76.12 71 SER A CA 1
ATOM 561 C C . SER A 1 71 ? 2.164 10.686 -10.169 1.00 76.12 71 SER A C 1
ATOM 563 O O . SER A 1 71 ? 1.657 10.767 -11.284 1.00 76.12 71 SER A O 1
ATOM 565 N N . PHE A 1 72 ? 2.238 11.736 -9.347 1.00 72.81 72 PHE A N 1
ATOM 566 C CA . PHE A 1 72 ? 1.501 12.985 -9.583 1.00 72.81 72 PHE A CA 1
ATOM 567 C C . PHE A 1 72 ? 2.397 14.209 -9.778 1.00 72.81 72 PHE A C 1
ATOM 569 O O . PHE A 1 72 ? 1.896 15.261 -10.157 1.00 72.81 72 PHE A O 1
ATOM 576 N N . GLN A 1 73 ? 3.713 14.097 -9.547 1.00 74.12 73 GLN A N 1
ATOM 577 C CA . GLN A 1 73 ? 4.643 15.241 -9.536 1.00 74.12 73 GLN A CA 1
ATOM 578 C C . GLN A 1 73 ? 4.214 16.353 -8.557 1.00 74.12 73 GLN A C 1
ATOM 580 O O . GLN A 1 73 ? 4.602 17.513 -8.698 1.00 74.12 73 GLN A O 1
ATOM 585 N N . GLU A 1 74 ? 3.417 16.003 -7.544 1.00 63.56 74 GLU A N 1
ATOM 586 C CA . GLU A 1 74 ? 2.912 16.928 -6.534 1.00 63.56 74 GLU A CA 1
ATOM 587 C C . GLU A 1 74 ? 3.636 16.716 -5.203 1.00 63.56 74 GLU A C 1
ATOM 589 O O . GLU A 1 74 ? 3.725 15.601 -4.694 1.00 63.56 74 GLU A O 1
ATOM 594 N N . HIS A 1 75 ? 4.118 17.811 -4.611 1.00 52.62 75 HIS A N 1
ATOM 595 C CA . HIS A 1 75 ? 4.728 17.822 -3.276 1.00 52.62 75 HIS A CA 1
ATOM 596 C C . HIS A 1 75 ? 3.699 17.973 -2.137 1.00 52.62 75 HIS A C 1
ATOM 598 O O . HIS A 1 75 ? 4.078 18.051 -0.969 1.00 52.62 75 HIS A O 1
ATOM 604 N N . THR A 1 76 ? 2.405 18.091 -2.449 1.00 55.88 76 THR A N 1
ATOM 605 C CA . THR A 1 76 ? 1.341 18.365 -1.470 1.00 55.88 76 THR A CA 1
ATOM 606 C C . THR A 1 76 ? 0.598 17.084 -1.134 1.00 55.88 76 THR A C 1
ATOM 608 O O . THR A 1 76 ? -0.052 16.561 -2.020 1.00 55.88 76 THR A O 1
ATOM 611 N N . SER A 1 77 ? 0.655 16.588 0.110 1.00 54.53 77 SER A N 1
ATOM 612 C CA . SER A 1 77 ? 0.015 15.316 0.507 1.00 54.53 77 SER A CA 1
ATOM 613 C C . SER A 1 77 ? -1.440 15.218 0.026 1.00 54.53 77 SER A C 1
ATOM 615 O O . SER A 1 77 ? -2.293 15.976 0.485 1.00 54.53 77 SER A O 1
ATOM 617 N N . LEU A 1 78 ? -1.715 14.284 -0.888 1.00 62.84 78 LEU A N 1
ATOM 618 C CA . LEU A 1 78 ? -3.055 13.980 -1.402 1.00 62.84 78 LEU A CA 1
ATOM 619 C C . LEU A 1 78 ? -3.825 13.041 -0.460 1.00 62.84 78 LEU A C 1
ATOM 621 O O . LEU A 1 78 ? -5.030 12.863 -0.626 1.00 62.84 78 LEU A O 1
ATOM 625 N N . TYR A 1 79 ? -3.149 12.461 0.538 1.00 68.62 79 TYR A N 1
ATOM 626 C CA . TYR A 1 79 ? -3.723 11.486 1.465 1.00 68.62 79 TYR A CA 1
ATOM 627 C C . TYR A 1 79 ? -3.625 11.976 2.906 1.00 68.62 79 TYR A C 1
ATOM 629 O O . TYR A 1 79 ? -2.613 12.551 3.318 1.00 68.62 79 TYR A O 1
ATOM 637 N N . HIS A 1 80 ? -4.693 11.740 3.666 1.00 70.69 80 HIS A N 1
ATOM 638 C CA . HIS A 1 80 ? -4.767 12.054 5.092 1.00 70.69 80 HIS A CA 1
ATOM 639 C C . HIS A 1 80 ? -4.343 10.871 5.979 1.00 70.69 80 HIS A C 1
ATOM 641 O O . HIS A 1 80 ? -3.963 11.093 7.128 1.00 70.69 80 HIS A O 1
ATOM 647 N N . ASP A 1 81 ? -4.377 9.647 5.440 1.00 89.06 81 ASP A N 1
ATOM 648 C CA . ASP A 1 81 ? -4.070 8.387 6.122 1.00 89.06 81 ASP A CA 1
ATOM 649 C C . ASP A 1 81 ? -3.750 7.255 5.122 1.00 89.06 81 ASP A C 1
ATOM 651 O O . ASP A 1 81 ? -3.913 7.394 3.904 1.00 89.06 81 ASP A O 1
ATOM 655 N N . GLU A 1 82 ? -3.282 6.122 5.652 1.00 93.94 82 GLU A N 1
ATOM 656 C CA . GLU A 1 82 ? -2.920 4.930 4.883 1.00 93.94 82 GLU A CA 1
ATOM 657 C C . GLU A 1 82 ? -4.114 4.285 4.160 1.00 93.94 82 GLU A C 1
ATOM 659 O O . GLU A 1 82 ? -3.936 3.691 3.100 1.00 93.94 82 GLU A O 1
ATOM 664 N N . GLU A 1 83 ? -5.335 4.404 4.687 1.00 94.50 83 GLU A N 1
ATOM 665 C CA . GLU A 1 83 ? -6.536 3.859 4.041 1.00 94.50 83 GLU A CA 1
ATOM 666 C C . GLU A 1 83 ? -6.840 4.597 2.737 1.00 94.50 83 GLU A C 1
ATOM 668 O O . GLU A 1 83 ? -6.962 3.979 1.678 1.00 94.50 83 GLU A O 1
ATOM 673 N N . SER A 1 84 ? -6.891 5.926 2.806 1.00 92.00 84 SER A N 1
ATOM 674 C CA . SER A 1 84 ? -7.13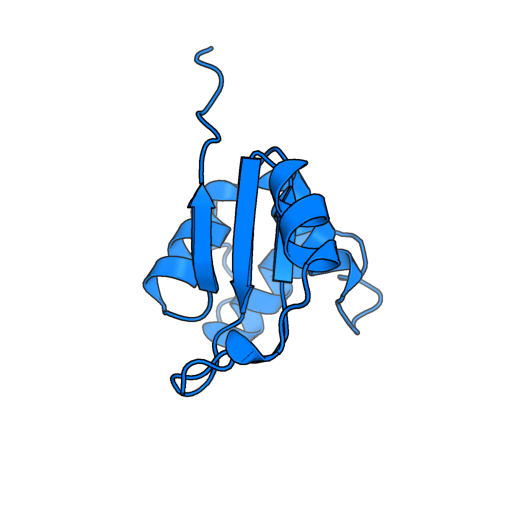4 6.803 1.663 1.00 92.00 84 SER A CA 1
ATOM 675 C C . SER A 1 84 ? -6.074 6.615 0.576 1.00 92.00 84 SER A C 1
ATOM 677 O O . SER A 1 84 ? -6.396 6.623 -0.614 1.00 92.00 84 SER A O 1
ATOM 679 N N . PHE A 1 85 ? -4.817 6.406 0.979 1.00 92.25 85 PHE A N 1
ATOM 680 C CA . PHE A 1 85 ? -3.719 6.075 0.072 1.00 92.25 85 PHE A CA 1
ATOM 681 C C . PHE A 1 85 ? -3.970 4.765 -0.689 1.00 92.25 85 PHE A C 1
ATOM 683 O O . PHE A 1 85 ? -3.923 4.752 -1.920 1.00 92.25 85 PHE A O 1
ATOM 690 N N . LEU A 1 86 ? -4.299 3.677 0.017 1.00 94.12 86 LEU A N 1
ATOM 691 C CA . LEU A 1 86 ? -4.576 2.383 -0.615 1.00 94.12 86 LEU A CA 1
ATOM 692 C C . LEU A 1 86 ? -5.799 2.445 -1.535 1.00 94.12 86 LEU A C 1
ATOM 694 O O . LEU A 1 86 ? -5.749 1.921 -2.645 1.00 94.12 86 LEU A O 1
ATOM 698 N N . GLN A 1 87 ? -6.872 3.118 -1.112 1.00 92.19 87 GLN A N 1
ATOM 699 C CA . GLN A 1 87 ? -8.083 3.293 -1.922 1.00 92.19 87 GLN A CA 1
ATOM 700 C C . GLN A 1 87 ? -7.796 4.019 -3.238 1.00 92.19 87 GLN A C 1
ATOM 702 O O . GLN A 1 87 ? -8.362 3.671 -4.275 1.00 92.19 87 GLN A O 1
ATOM 707 N N . LEU A 1 88 ? -6.894 5.004 -3.232 1.00 88.50 88 LEU A N 1
ATOM 708 C CA . LEU A 1 88 ? -6.509 5.678 -4.464 1.00 88.50 88 LEU A CA 1
ATOM 709 C C . LEU A 1 88 ? -5.686 4.772 -5.386 1.00 88.50 88 LEU A C 1
ATOM 711 O O . LEU A 1 88 ? -5.982 4.719 -6.576 1.00 88.50 88 LEU A O 1
ATOM 715 N N . LEU A 1 89 ? -4.717 4.023 -4.855 1.00 91.31 89 LEU A N 1
ATOM 716 C CA . LEU A 1 89 ? -3.956 3.064 -5.663 1.00 91.31 89 LEU A CA 1
ATOM 717 C C . LEU A 1 89 ? -4.848 1.964 -6.256 1.00 91.31 89 LEU A C 1
ATOM 719 O O . LEU A 1 89 ? -4.608 1.523 -7.377 1.00 91.31 89 LEU A O 1
ATOM 723 N N . ILE A 1 90 ? -5.894 1.552 -5.534 1.00 92.56 90 ILE A N 1
ATOM 724 C CA . ILE A 1 90 ? -6.917 0.632 -6.046 1.00 92.56 90 ILE A CA 1
ATOM 725 C C . ILE A 1 90 ? -7.715 1.285 -7.178 1.00 92.56 90 ILE A C 1
ATOM 727 O O . ILE A 1 90 ? -7.954 0.669 -8.212 1.00 92.56 90 ILE A O 1
ATOM 731 N N . LYS A 1 91 ? -8.122 2.545 -7.000 1.00 90.19 91 LYS A N 1
ATOM 732 C CA . LYS A 1 91 ? -8.887 3.298 -8.002 1.00 90.19 91 LYS A CA 1
ATOM 733 C C . LYS A 1 91 ? -8.087 3.591 -9.277 1.00 90.19 91 LYS A C 1
ATOM 735 O O . LYS A 1 91 ? -8.688 3.714 -10.339 1.00 90.19 91 LYS A O 1
ATOM 740 N N . ASP A 1 92 ? -6.771 3.724 -9.161 1.00 86.88 92 ASP A N 1
ATOM 741 C CA . ASP A 1 92 ? -5.839 3.929 -10.276 1.00 86.88 92 ASP A CA 1
ATOM 742 C C . ASP A 1 92 ? -5.344 2.604 -10.892 1.00 86.88 92 ASP A C 1
ATOM 744 O O . ASP A 1 92 ? -4.361 2.582 -11.624 1.00 86.88 92 ASP A O 1
ATOM 748 N N . ASP A 1 93 ? -5.985 1.476 -10.558 1.00 89.69 93 ASP A N 1
ATOM 749 C CA . ASP A 1 93 ? -5.635 0.126 -11.026 1.00 89.69 93 ASP A CA 1
ATOM 750 C C . ASP A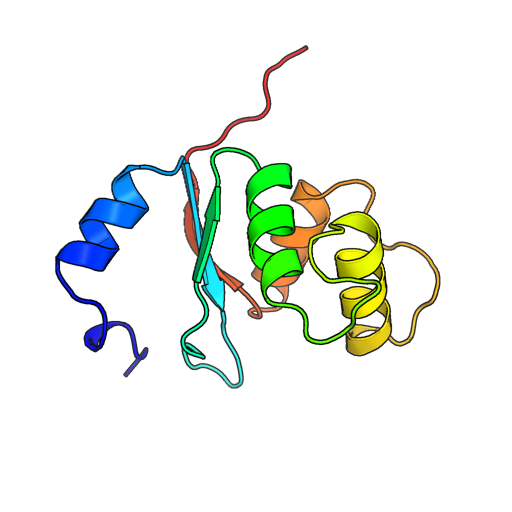 1 93 ? -4.177 -0.301 -10.739 1.00 89.69 93 ASP A C 1
ATOM 752 O O . ASP A 1 93 ? -3.713 -1.321 -11.252 1.00 89.69 93 ASP A O 1
ATOM 756 N N . SER A 1 94 ? -3.460 0.433 -9.881 1.00 90.81 94 SER A N 1
ATOM 757 C CA . SER A 1 94 ? -2.109 0.091 -9.415 1.00 90.81 94 SER A CA 1
ATOM 758 C C . SER A 1 94 ? -2.135 -1.045 -8.389 1.00 90.81 94 SER A C 1
ATOM 760 O O . SER A 1 94 ? -1.154 -1.771 -8.230 1.00 90.81 94 SER A O 1
ATOM 762 N N . LEU A 1 95 ? -3.261 -1.211 -7.689 1.00 93.81 95 LEU A N 1
ATOM 763 C CA . LEU A 1 95 ? -3.529 -2.321 -6.781 1.00 93.81 95 LEU A CA 1
ATOM 764 C C . LEU A 1 95 ? -4.871 -2.968 -7.117 1.00 93.81 95 LEU A C 1
ATOM 766 O O . LEU A 1 95 ? -5.855 -2.289 -7.397 1.00 93.81 95 LEU A O 1
ATOM 770 N N . LYS A 1 96 ? -4.948 -4.293 -7.005 1.00 94.00 96 LYS A N 1
ATOM 771 C CA . LYS A 1 96 ? -6.215 -5.030 -7.039 1.00 94.00 96 LYS A CA 1
ATOM 772 C C . LYS A 1 96 ? -6.503 -5.688 -5.708 1.00 94.00 96 LYS A C 1
ATOM 774 O O . LYS A 1 96 ? -5.617 -6.265 -5.083 1.00 94.00 96 LYS A O 1
ATOM 779 N N . ILE A 1 97 ? -7.765 -5.622 -5.297 1.00 94.62 97 ILE A N 1
ATOM 780 C CA . ILE A 1 97 ? -8.230 -6.250 -4.064 1.00 94.62 97 ILE A CA 1
ATOM 781 C C . ILE A 1 97 ? -8.328 -7.759 -4.290 1.00 94.62 97 ILE A C 1
ATOM 783 O O . ILE A 1 97 ? -9.136 -8.210 -5.101 1.00 94.62 97 ILE A O 1
ATOM 787 N N . TYR A 1 98 ? -7.535 -8.527 -3.543 1.00 92.88 98 TYR A N 1
ATOM 788 C CA . TYR A 1 98 ? -7.764 -9.961 -3.364 1.00 92.88 98 TYR A CA 1
ATOM 789 C C . TYR A 1 98 ? -8.667 -10.206 -2.152 1.00 92.88 98 TYR A C 1
ATOM 791 O O . TYR A 1 98 ? -9.641 -10.951 -2.233 1.00 92.88 98 TYR A O 1
ATOM 799 N N . LYS A 1 99 ? -8.372 -9.527 -1.037 1.00 94.00 99 LYS A N 1
ATOM 800 C CA . LYS A 1 99 ? -9.104 -9.642 0.226 1.00 94.00 99 LYS A CA 1
ATOM 801 C C . LYS A 1 99 ? -9.159 -8.288 0.928 1.00 94.00 99 LYS A C 1
ATOM 803 O O . LYS A 1 99 ? -8.135 -7.618 1.051 1.00 94.00 99 LYS A O 1
ATOM 808 N N . TRP A 1 100 ? -10.340 -7.897 1.399 1.00 95.81 100 TRP A N 1
ATOM 809 C CA . TRP A 1 100 ? -10.528 -6.733 2.266 1.00 95.81 100 TRP A CA 1
ATOM 810 C C . TRP A 1 100 ? -11.661 -7.013 3.257 1.00 95.81 100 TRP A C 1
ATOM 812 O O . TRP A 1 100 ? -12.836 -6.892 2.928 1.00 95.81 100 TRP A O 1
ATOM 822 N N . GLU A 1 101 ? -11.292 -7.422 4.466 1.00 96.00 101 GLU A N 1
ATOM 823 C CA . GLU A 1 101 ? -12.204 -7.766 5.572 1.00 96.00 101 GLU A CA 1
ATOM 824 C C . GLU A 1 101 ? -12.011 -6.849 6.788 1.00 96.00 101 GLU A C 1
ATOM 826 O O . GLU A 1 101 ? -12.586 -7.063 7.857 1.00 96.00 101 GLU A O 1
ATOM 831 N N . TRP A 1 102 ? -11.125 -5.862 6.663 1.00 95.44 102 TRP A N 1
ATOM 832 C CA . TRP A 1 102 ? -10.911 -4.875 7.705 1.00 95.44 102 TRP A CA 1
ATOM 833 C C . TRP A 1 102 ? -12.014 -3.819 7.666 1.00 95.44 102 TRP A C 1
ATOM 835 O O . TRP A 1 102 ? -12.341 -3.288 6.607 1.00 95.44 102 TRP A O 1
ATOM 845 N N . GLU A 1 103 ? -12.515 -3.487 8.850 1.00 91.38 103 GLU A N 1
ATOM 846 C CA . GLU A 1 103 ? -13.451 -2.397 9.099 1.00 91.38 103 GLU A CA 1
ATOM 847 C C . GLU A 1 103 ? -12.799 -1.424 10.091 1.00 91.38 103 GLU A C 1
ATOM 849 O O . GLU A 1 103 ? -12.096 -1.877 11.010 1.00 91.38 103 GLU A O 1
ATOM 854 N N . PRO A 1 104 ? -13.023 -0.106 9.958 1.00 85.94 104 PRO A N 1
ATOM 855 C CA . PRO A 1 104 ? -12.544 0.859 10.933 1.00 85.94 104 PRO A CA 1
ATOM 856 C C . PRO A 1 104 ? -13.191 0.583 12.290 1.00 85.94 104 PRO A C 1
ATOM 858 O O . PRO A 1 104 ? -14.408 0.433 12.405 1.00 85.94 104 PRO A O 1
ATOM 861 N N . GLU A 1 105 ? -12.384 0.541 13.349 1.00 81.12 105 GLU A N 1
ATOM 862 C CA . GLU A 1 105 ? -12.920 0.472 14.705 1.00 81.12 105 GLU A CA 1
ATOM 863 C C . GLU A 1 105 ? -13.712 1.759 14.966 1.00 81.12 105 GLU A C 1
ATOM 865 O O . GLU A 1 105 ? -13.134 2.845 15.064 1.00 81.12 105 GLU A O 1
ATOM 870 N N . HIS A 1 106 ? -15.043 1.655 15.029 1.00 61.44 106 HIS A N 1
ATOM 871 C CA . HIS A 1 106 ? -15.900 2.770 15.416 1.00 61.44 106 HIS A CA 1
ATOM 872 C C . HIS A 1 106 ? -15.438 3.300 16.782 1.00 61.44 106 HIS A C 1
ATOM 874 O O . HIS A 1 106 ? -15.516 2.588 17.785 1.00 61.44 106 HIS A O 1
ATOM 880 N N . LYS A 1 107 ? -14.930 4.536 16.801 1.00 49.25 107 LYS A N 1
ATOM 881 C CA . LYS A 1 107 ? -14.666 5.302 18.023 1.00 49.25 107 LYS A CA 1
ATOM 882 C C . LYS A 1 107 ? -15.912 6.045 18.475 1.00 49.25 107 LYS A C 1
ATOM 884 O O . LYS A 1 107 ? -16.603 6.604 17.595 1.00 49.25 107 LYS A O 1
#